Protein AF-C6WP84-F1 (afdb_monomer)

Nearest PDB structures (foldseek):
  1b0b-assembly1_A  TM=2.672E-01  e=2.190E+00  Phacoides pectinatus
  4wch-assembly1_D  TM=3.130E-01  e=6.223E+00  Glossoscolex paulistus
  7udo-assembly1_A  TM=2.463E-01  e=9.264E+00  synthetic construct
  4sdh-assembly1_A  TM=2.503E-01  e=9.264E+00  Anadara inaequivalvis
  2r4w-assembly1_A  TM=2.421E-01  e=9.264E+00  Anadara inaequivalvis

Organism: Actinosynnema mirum (strain ATCC 29888 / DSM 43827 / JCM 3225 / NBRC 14064 / NCIMB 13271 / NRRL B-12336 / IMRU 3971 / 101) (NCBI:txid446462)

Sequence (150 aa):
MANGREDFVAALALAVVREIAPEEAVVFSAVRDSYFRDPEATLRGVGAGDRELGTGPGAIAEFGEAVIPYVLALASAVGASLLDRFGDAVVDLLLGRLRHGVEPVGSLSRKQEDAVREAARARARELGLPEEKVDEIIAAMLGSLGRDDR

Structure (mmCIF, N/CA/C/O backbone):
data_AF-C6WP84-F1
#
_entry.id   AF-C6WP84-F1
#
loop_
_atom_site.group_PDB
_atom_site.id
_atom_site.type_symbol
_atom_site.label_atom_id
_atom_site.label_alt_id
_atom_site.label_comp_id
_atom_site.label_asym_id
_atom_site.label_entity_id
_atom_site.label_seq_id
_atom_site.pdbx_PDB_ins_code
_atom_site.Cartn_x
_atom_site.Cartn_y
_atom_site.Cartn_z
_atom_site.occupancy
_atom_site.B_iso_or_equiv
_atom_site.auth_seq_id
_atom_site.auth_comp_id
_atom_site.auth_asym_id
_atom_site.auth_atom_id
_atom_site.pdbx_PDB_model_num
ATOM 1 N N . MET A 1 1 ? -19.072 -8.361 -6.196 1.00 40.91 1 MET A N 1
ATOM 2 C CA . MET A 1 1 ? -18.981 -7.571 -4.952 1.00 40.91 1 MET A CA 1
ATOM 3 C C . MET A 1 1 ? -17.590 -6.981 -4.945 1.00 40.91 1 MET A C 1
ATOM 5 O O . MET A 1 1 ? -16.663 -7.743 -5.183 1.00 40.91 1 MET A O 1
ATOM 9 N N . ALA A 1 2 ? -17.444 -5.664 -4.816 1.00 48.88 2 ALA A N 1
ATOM 10 C CA . ALA A 1 2 ? -16.116 -5.072 -4.726 1.00 48.88 2 ALA A CA 1
ATOM 11 C C . ALA A 1 2 ? -15.492 -5.548 -3.410 1.00 48.88 2 ALA A C 1
ATOM 13 O O . ALA A 1 2 ? -16.079 -5.370 -2.342 1.00 48.88 2 ALA A O 1
ATOM 14 N N . ASN A 1 3 ? -14.385 -6.277 -3.509 1.00 73.38 3 ASN A N 1
ATOM 15 C CA . ASN A 1 3 ? -13.676 -6.811 -2.360 1.00 73.38 3 ASN A CA 1
ATOM 16 C C . ASN A 1 3 ? -13.005 -5.596 -1.697 1.00 73.38 3 ASN A C 1
ATOM 18 O O . ASN A 1 3 ? -12.032 -5.083 -2.243 1.00 73.38 3 ASN A O 1
ATOM 22 N N . GLY A 1 4 ? -13.548 -5.065 -0.591 1.00 82.38 4 GLY A N 1
ATOM 23 C CA . GLY A 1 4 ? -13.104 -3.785 0.003 1.00 82.38 4 GLY A CA 1
ATOM 24 C C . GLY A 1 4 ? -11.586 -3.695 0.230 1.00 82.38 4 GLY A C 1
ATOM 25 O O . GLY A 1 4 ? -10.979 -2.635 0.093 1.00 82.38 4 GLY A O 1
ATOM 26 N N . ARG A 1 5 ? -10.943 -4.848 0.440 1.00 86.69 5 ARG A N 1
ATOM 27 C CA . ARG A 1 5 ? -9.486 -4.998 0.482 1.00 86.69 5 ARG A CA 1
ATOM 28 C C . ARG A 1 5 ? -8.787 -4.724 -0.854 1.00 86.69 5 ARG A C 1
ATOM 30 O O . ARG A 1 5 ? -7.792 -4.010 -0.866 1.00 86.69 5 ARG A O 1
ATOM 37 N N . GLU A 1 6 ? -9.247 -5.302 -1.961 1.00 91.75 6 GLU A N 1
ATOM 38 C CA . GLU A 1 6 ? -8.651 -5.071 -3.290 1.00 91.75 6 GLU A CA 1
ATOM 39 C C . GLU A 1 6 ? -8.809 -3.610 -3.708 1.00 91.75 6 GLU A C 1
ATOM 41 O O . GLU A 1 6 ? -7.881 -3.010 -4.246 1.00 91.75 6 GLU A O 1
ATOM 46 N N . ASP A 1 7 ? -9.953 -3.016 -3.372 1.00 92.44 7 ASP A N 1
ATOM 47 C CA . ASP A 1 7 ? -10.216 -1.597 -3.573 1.00 92.44 7 ASP A CA 1
ATOM 48 C C . ASP A 1 7 ? -9.240 -0.714 -2.785 1.00 92.44 7 ASP A C 1
ATOM 50 O O . ASP A 1 7 ? -8.691 0.239 -3.340 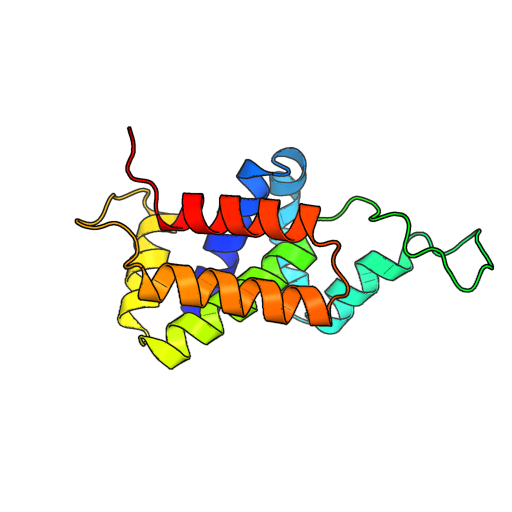1.00 92.44 7 ASP A O 1
ATOM 54 N N . PHE A 1 8 ? -8.989 -1.045 -1.513 1.00 93.56 8 PHE A N 1
ATOM 55 C CA . PHE A 1 8 ? -7.978 -0.379 -0.688 1.00 93.56 8 PHE A CA 1
ATOM 56 C C . PHE A 1 8 ? -6.577 -0.513 -1.281 1.00 93.56 8 PHE A C 1
ATOM 58 O O . PHE A 1 8 ? -5.888 0.492 -1.452 1.00 93.56 8 PHE A O 1
ATOM 65 N N . VAL A 1 9 ? -6.173 -1.730 -1.652 1.00 95.56 9 VAL A N 1
ATOM 66 C CA . VAL A 1 9 ? -4.863 -1.991 -2.264 1.00 95.56 9 VAL A CA 1
ATOM 67 C C . VAL A 1 9 ? -4.696 -1.185 -3.546 1.00 95.56 9 VAL A C 1
ATOM 69 O O . VAL A 1 9 ? -3.677 -0.521 -3.718 1.00 95.56 9 VAL A O 1
ATOM 72 N N . ALA A 1 10 ? -5.694 -1.205 -4.428 1.00 96.25 10 ALA A N 1
ATOM 73 C CA . ALA A 1 10 ? -5.654 -0.479 -5.688 1.00 96.25 10 ALA A CA 1
ATOM 74 C C . ALA A 1 10 ? -5.593 1.037 -5.473 1.00 96.25 10 ALA A C 1
ATOM 76 O O . ALA A 1 10 ? -4.826 1.716 -6.151 1.00 96.25 10 ALA A O 1
ATOM 77 N N . ALA A 1 11 ? -6.380 1.568 -4.535 1.00 95.12 11 ALA A N 1
ATOM 78 C CA . ALA A 1 11 ? -6.405 2.996 -4.243 1.00 95.12 11 ALA A CA 1
ATOM 79 C C . ALA A 1 11 ? -5.079 3.475 -3.634 1.00 95.12 11 ALA A C 1
ATOM 81 O O . ALA A 1 11 ? -4.539 4.488 -4.075 1.00 95.12 11 ALA A O 1
ATOM 82 N N . LEU A 1 12 ? -4.523 2.723 -2.677 1.00 95.38 12 LEU A N 1
ATOM 83 C CA . LEU A 1 12 ? -3.241 3.045 -2.053 1.00 95.38 12 LEU A CA 1
ATOM 84 C C . LEU A 1 12 ? -2.103 2.950 -3.070 1.00 95.38 12 LEU A C 1
ATOM 86 O O . LEU A 1 12 ? -1.291 3.865 -3.177 1.00 95.38 12 LEU A O 1
ATOM 90 N N . ALA A 1 13 ? -2.068 1.872 -3.854 1.00 96.12 13 ALA A N 1
ATOM 91 C CA . ALA A 1 13 ? -1.036 1.687 -4.861 1.00 96.12 13 ALA A CA 1
ATOM 92 C C . ALA A 1 13 ? -1.093 2.763 -5.951 1.00 96.12 13 ALA A C 1
ATOM 94 O O . ALA A 1 13 ? -0.054 3.283 -6.343 1.00 96.12 13 ALA A O 1
ATOM 95 N N . LEU A 1 14 ? -2.290 3.152 -6.400 1.00 95.81 14 LEU A N 1
ATOM 96 C CA . LEU A 1 14 ? -2.445 4.233 -7.371 1.00 95.81 14 LEU A CA 1
ATOM 97 C C . LEU A 1 14 ? -1.982 5.582 -6.807 1.00 95.81 14 LEU A C 1
ATOM 99 O O . LEU A 1 14 ? -1.364 6.355 -7.535 1.00 95.81 14 LEU A O 1
ATOM 103 N N . ALA A 1 15 ? -2.283 5.876 -5.538 1.00 94.31 15 ALA A N 1
ATOM 104 C CA . ALA A 1 15 ? -1.842 7.109 -4.888 1.00 94.31 15 ALA A CA 1
ATOM 105 C C . ALA A 1 15 ? -0.309 7.195 -4.835 1.00 94.31 15 ALA A C 1
ATOM 107 O O . ALA A 1 15 ? 0.259 8.205 -5.239 1.00 94.31 15 ALA A O 1
ATOM 108 N N . VAL A 1 16 ? 0.344 6.094 -4.461 1.00 94.31 16 VAL A N 1
ATOM 109 C CA . VAL A 1 16 ? 1.807 5.976 -4.433 1.00 94.31 16 VAL A CA 1
ATOM 110 C C . VAL A 1 16 ? 2.412 6.098 -5.831 1.00 94.31 16 VAL A C 1
ATOM 112 O O . VAL A 1 16 ? 3.329 6.885 -6.025 1.00 94.31 16 VAL A O 1
ATOM 115 N N . VAL A 1 17 ? 1.892 5.367 -6.823 1.00 93.69 17 VAL A N 1
ATOM 116 C CA . VAL A 1 17 ? 2.400 5.416 -8.209 1.00 93.69 17 VAL A CA 1
ATOM 117 C C . VAL A 1 17 ? 2.292 6.828 -8.779 1.00 93.69 17 VAL A C 1
ATOM 119 O O . VAL A 1 17 ? 3.235 7.309 -9.389 1.00 93.69 17 VAL A O 1
ATOM 122 N N . ARG A 1 18 ? 1.187 7.538 -8.530 1.00 93.75 18 ARG A N 1
ATOM 123 C CA . ARG A 1 18 ? 1.033 8.940 -8.955 1.00 93.75 18 ARG A CA 1
ATOM 124 C C . ARG A 1 18 ? 2.068 9.885 -8.349 1.00 93.75 18 ARG A C 1
ATOM 126 O O . ARG A 1 18 ? 2.309 10.940 -8.925 1.00 93.75 18 ARG A O 1
ATOM 133 N N . GLU A 1 19 ? 2.617 9.541 -7.191 1.00 91.88 19 GLU A N 1
ATOM 134 C CA . GLU A 1 19 ? 3.617 10.343 -6.495 1.00 91.88 19 GLU A CA 1
ATOM 135 C C . GLU A 1 19 ? 5.037 10.034 -6.980 1.00 91.88 19 GLU A C 1
ATOM 137 O O . GLU A 1 19 ? 5.792 10.963 -7.252 1.00 91.88 19 GLU A O 1
ATOM 142 N N . ILE A 1 20 ? 5.386 8.751 -7.130 1.00 90.75 20 ILE A N 1
ATOM 143 C CA . ILE A 1 20 ? 6.773 8.327 -7.402 1.00 90.75 20 ILE A CA 1
ATOM 144 C C . ILE A 1 20 ? 7.069 8.012 -8.876 1.00 90.75 20 ILE A C 1
ATOM 146 O O . ILE A 1 20 ? 8.231 7.997 -9.265 1.00 90.75 20 ILE A O 1
ATOM 150 N N . ALA A 1 21 ? 6.043 7.711 -9.675 1.00 90.50 21 ALA A N 1
ATOM 151 C CA . ALA A 1 21 ? 6.147 7.354 -11.095 1.00 90.50 21 ALA A CA 1
ATOM 152 C C . ALA A 1 21 ? 4.859 7.767 -11.845 1.00 90.50 21 ALA A C 1
ATOM 154 O O . ALA A 1 21 ? 4.087 6.914 -12.307 1.00 90.50 21 ALA A O 1
ATOM 155 N N . PRO A 1 22 ? 4.542 9.076 -11.910 1.00 91.44 22 PRO A N 1
ATOM 156 C CA . PRO A 1 22 ? 3.290 9.571 -12.488 1.00 91.44 22 PRO A CA 1
ATOM 157 C C . PRO A 1 22 ? 3.069 9.129 -13.942 1.00 91.44 22 PRO A C 1
ATOM 159 O O . PRO A 1 22 ? 1.926 8.946 -14.364 1.00 91.44 22 PRO A O 1
ATOM 162 N N . GLU A 1 23 ? 4.142 8.921 -14.699 1.00 88.56 23 GLU A N 1
ATOM 163 C CA . GLU A 1 23 ? 4.141 8.386 -16.057 1.00 88.56 23 GLU A CA 1
ATOM 164 C C . GLU A 1 23 ? 3.590 6.955 -16.142 1.00 88.56 23 GLU A C 1
ATOM 166 O O . GLU A 1 23 ? 2.872 6.635 -17.090 1.00 88.56 23 GLU A O 1
ATOM 171 N N . GLU A 1 24 ? 3.828 6.113 -15.132 1.00 89.25 24 GLU A N 1
ATOM 172 C CA . GLU A 1 24 ? 3.301 4.745 -15.081 1.00 89.25 24 GLU A CA 1
ATOM 173 C C . GLU A 1 24 ? 1.807 4.717 -14.714 1.00 89.25 24 GLU A C 1
ATOM 175 O O . GLU A 1 24 ? 1.095 3.757 -15.022 1.00 89.25 24 GLU A O 1
ATOM 180 N N . ALA A 1 25 ? 1.268 5.783 -14.111 1.00 91.81 25 ALA A N 1
ATOM 181 C CA . ALA A 1 25 ? -0.127 5.818 -13.667 1.00 91.81 25 ALA A CA 1
ATOM 182 C C . ALA A 1 25 ? -1.134 5.563 -14.808 1.00 91.81 25 ALA A C 1
ATOM 184 O O . ALA A 1 25 ? -2.236 5.067 -14.556 1.00 91.81 25 ALA A O 1
ATOM 185 N N . VAL A 1 26 ?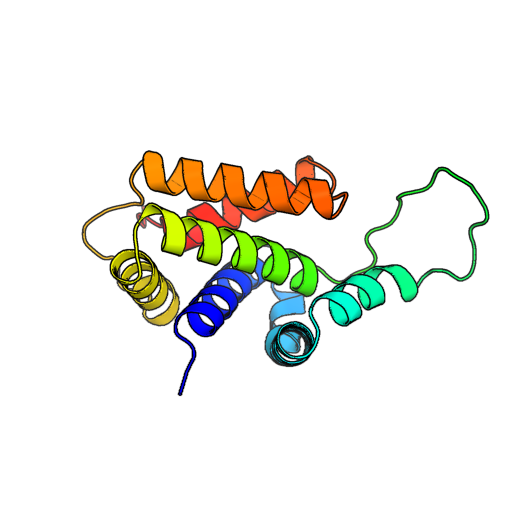 -0.762 5.860 -16.061 1.00 91.69 26 VAL A N 1
ATOM 186 C CA . VAL A 1 26 ? -1.608 5.635 -17.247 1.00 91.69 26 VAL A CA 1
ATOM 187 C C . VAL A 1 26 ? -1.812 4.150 -17.564 1.00 91.69 26 VAL A C 1
ATOM 189 O O . VAL A 1 26 ? -2.864 3.782 -18.084 1.00 91.69 26 VAL A O 1
ATOM 192 N N . VAL A 1 27 ? -0.846 3.289 -17.220 1.00 91.31 27 VAL A N 1
ATOM 193 C CA . VAL A 1 27 ? -0.922 1.830 -17.426 1.00 91.31 27 VAL A CA 1
ATOM 194 C C . VAL A 1 27 ? -1.355 1.072 -16.166 1.00 91.31 27 VAL A C 1
ATOM 196 O O . VAL A 1 27 ? -1.547 -0.145 -16.208 1.00 91.31 27 VAL A O 1
ATOM 199 N N . PHE A 1 28 ? -1.576 1.780 -15.051 1.00 93.31 28 PHE A N 1
ATOM 200 C CA . PHE A 1 28 ? -1.879 1.191 -13.745 1.00 93.31 28 PHE A CA 1
ATOM 201 C C . PHE A 1 28 ? -3.043 0.198 -13.773 1.00 93.31 28 PHE A C 1
ATOM 203 O O . PHE A 1 28 ? -2.937 -0.878 -13.192 1.00 93.31 28 PHE A O 1
ATOM 210 N N . SER A 1 29 ? -4.154 0.527 -14.440 1.00 92.62 29 SER A N 1
ATOM 211 C CA . SER A 1 29 ? -5.342 -0.338 -14.466 1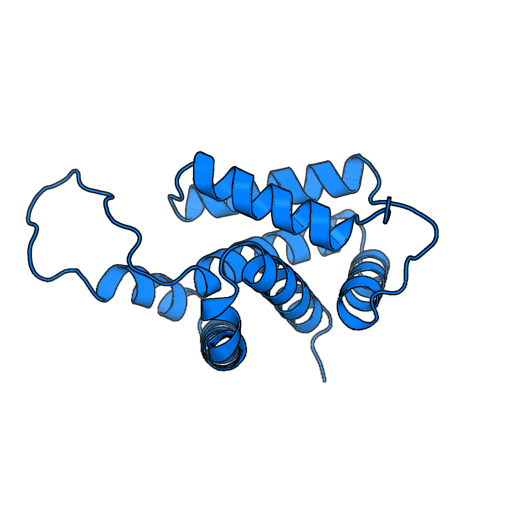.00 92.62 29 SER A CA 1
ATOM 212 C C . SER A 1 29 ? -5.056 -1.702 -15.098 1.00 92.62 29 SER A C 1
ATOM 214 O O . SER A 1 29 ? -5.476 -2.720 -14.554 1.00 92.62 29 SER A O 1
ATOM 216 N N . ALA A 1 30 ? -4.290 -1.733 -16.191 1.00 91.25 30 ALA A N 1
ATOM 217 C CA . ALA A 1 30 ? -3.917 -2.968 -16.871 1.00 91.25 30 ALA A CA 1
ATOM 218 C C . ALA A 1 30 ? -3.024 -3.851 -15.986 1.00 91.25 30 ALA A C 1
ATOM 220 O O . ALA A 1 30 ? -3.268 -5.053 -15.852 1.00 91.25 30 ALA A O 1
ATOM 221 N N . VAL A 1 31 ? -2.024 -3.250 -15.333 1.00 92.50 31 VAL A N 1
ATOM 222 C CA . VAL A 1 31 ? -1.106 -3.975 -14.442 1.00 92.50 31 VAL A CA 1
ATOM 223 C C . VAL A 1 31 ? -1.818 -4.442 -13.171 1.00 92.50 31 VAL A C 1
ATOM 225 O O . VAL A 1 31 ? -1.634 -5.583 -12.755 1.00 92.50 31 VAL A O 1
ATOM 228 N N . ARG A 1 32 ? -2.687 -3.607 -12.588 1.00 94.38 32 ARG A N 1
ATOM 229 C CA . ARG A 1 32 ? -3.543 -3.948 -11.442 1.00 94.38 32 ARG A CA 1
ATOM 230 C C . ARG A 1 32 ? -4.398 -5.178 -11.728 1.00 94.38 32 ARG A C 1
ATOM 232 O O . ARG A 1 32 ? -4.444 -6.091 -10.908 1.00 94.38 32 ARG A O 1
ATOM 239 N N . ASP A 1 33 ? -5.066 -5.208 -12.878 1.00 94.06 33 ASP A N 1
ATOM 240 C CA . ASP A 1 33 ? -5.956 -6.314 -13.239 1.00 94.06 33 ASP A CA 1
ATOM 241 C C . ASP A 1 33 ? -5.175 -7.617 -13.459 1.00 94.06 33 ASP A C 1
ATOM 243 O O . ASP A 1 33 ? -5.644 -8.693 -13.082 1.00 94.06 33 ASP A O 1
ATOM 247 N N . SER A 1 34 ? -3.965 -7.528 -14.024 1.00 92.19 34 SER A N 1
ATOM 248 C CA . SER A 1 34 ? -3.044 -8.668 -14.112 1.00 92.19 34 SER A CA 1
ATOM 249 C C . SER A 1 34 ? -2.591 -9.137 -12.729 1.00 92.19 34 SER A C 1
ATOM 251 O O . SER A 1 34 ? -2.652 -10.329 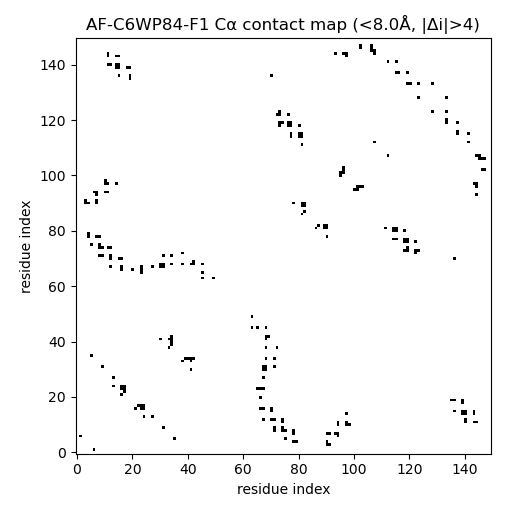-12.434 1.00 92.19 34 SER A O 1
ATOM 253 N N . TYR A 1 35 ? -2.193 -8.203 -11.863 1.00 93.50 35 TYR A N 1
ATOM 254 C CA . TYR A 1 35 ? -1.724 -8.495 -10.514 1.00 93.50 35 TYR A CA 1
ATOM 255 C C . TYR A 1 35 ? -2.792 -9.205 -9.683 1.00 93.50 35 TYR A C 1
ATOM 257 O O . TYR A 1 35 ? -2.501 -10.234 -9.088 1.00 93.50 35 TYR A O 1
ATOM 265 N N . PHE A 1 36 ? -4.037 -8.719 -9.664 1.00 94.62 36 PHE A N 1
ATOM 266 C CA . PHE A 1 36 ? -5.094 -9.381 -8.891 1.00 94.62 36 PHE A CA 1
ATOM 267 C C . PHE A 1 36 ? -5.508 -10.738 -9.466 1.00 94.62 36 PHE A C 1
ATOM 269 O O . PHE A 1 36 ? -6.026 -11.576 -8.730 1.00 94.62 36 PHE A O 1
ATOM 276 N N . ARG A 1 37 ? -5.262 -10.984 -10.758 1.00 94.00 37 ARG A 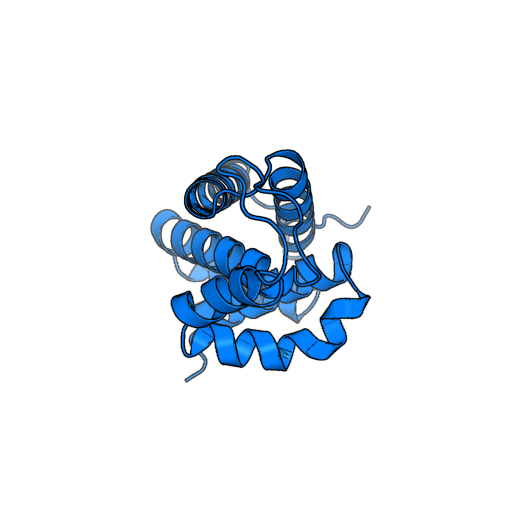N 1
ATOM 277 C CA . ARG A 1 37 ? -5.472 -12.302 -11.363 1.00 94.00 37 ARG A CA 1
ATOM 278 C C . ARG A 1 37 ? -4.387 -13.296 -10.955 1.00 94.00 37 ARG A C 1
ATOM 280 O O . ARG A 1 37 ? -4.713 -14.435 -10.637 1.00 94.00 37 ARG A O 1
ATOM 287 N N . ASP A 1 38 ? -3.124 -12.880 -11.004 1.00 92.44 38 ASP A N 1
ATOM 288 C CA . ASP A 1 38 ? -1.974 -13.703 -10.627 1.00 92.44 38 ASP A CA 1
ATOM 289 C C . ASP A 1 38 ? -0.811 -12.811 -10.131 1.00 92.44 38 ASP A C 1
ATOM 291 O O . ASP A 1 38 ? -0.008 -12.310 -10.938 1.00 92.44 38 ASP A O 1
ATOM 295 N N . PRO A 1 39 ? -0.710 -12.589 -8.803 1.00 91.19 39 PRO A N 1
ATOM 296 C CA . PRO A 1 39 ? 0.333 -11.748 -8.220 1.00 91.19 39 PRO A CA 1
ATOM 297 C C . PRO A 1 39 ? 1.739 -12.290 -8.489 1.00 91.19 39 PRO A C 1
ATOM 299 O O . PRO A 1 39 ? 2.652 -11.533 -8.815 1.00 91.19 39 PRO A O 1
ATOM 302 N N . GLU A 1 40 ? 1.909 -13.610 -8.388 1.00 88.69 40 GLU A N 1
ATOM 303 C CA . GLU A 1 40 ? 3.186 -14.309 -8.562 1.00 88.69 40 GLU A CA 1
ATOM 304 C C . GLU A 1 40 ? 3.668 -14.226 -10.015 1.00 88.69 40 GLU A C 1
ATOM 306 O O . GLU A 1 40 ? 4.840 -13.951 -10.276 1.00 88.69 40 GLU A O 1
ATOM 311 N N . ALA A 1 41 ? 2.783 -14.445 -10.993 1.00 86.38 41 ALA A N 1
ATOM 312 C CA . ALA A 1 41 ? 3.135 -14.286 -12.402 1.00 86.38 41 ALA A CA 1
ATOM 313 C C . ALA A 1 41 ? 3.458 -12.830 -12.751 1.00 86.38 41 ALA A C 1
ATOM 315 O O . ALA A 1 41 ? 4.435 -12.584 -13.458 1.00 86.38 41 ALA A O 1
ATOM 316 N N . THR A 1 42 ? 2.694 -11.872 -12.221 1.00 87.06 42 THR A N 1
ATOM 317 C CA . THR A 1 42 ? 2.924 -10.445 -12.487 1.00 87.06 42 THR A CA 1
ATOM 318 C C . THR A 1 42 ? 4.270 -9.986 -11.918 1.00 87.06 42 THR A C 1
ATOM 320 O O . THR A 1 42 ? 5.027 -9.315 -12.614 1.00 87.06 42 THR A O 1
ATOM 323 N N . LEU A 1 43 ? 4.626 -10.415 -10.702 1.00 85.12 43 LEU A N 1
ATOM 324 C CA . LEU A 1 43 ? 5.928 -10.119 -10.090 1.00 85.12 43 LEU A CA 1
ATOM 325 C C . LEU A 1 43 ? 7.094 -10.808 -10.819 1.00 85.12 43 LEU A C 1
ATOM 327 O O . LEU A 1 43 ? 8.148 -10.203 -11.005 1.00 85.12 43 LEU A O 1
ATOM 331 N N . ARG A 1 44 ? 6.913 -12.051 -11.287 1.00 81.31 44 ARG A N 1
ATOM 332 C CA . ARG A 1 44 ? 7.927 -12.749 -12.100 1.00 81.31 44 ARG A CA 1
ATOM 333 C C . ARG A 1 44 ? 8.142 -12.101 -13.466 1.00 81.31 44 ARG A C 1
ATOM 335 O O . ARG A 1 44 ? 9.271 -12.115 -13.951 1.00 81.31 44 ARG A O 1
ATOM 342 N N . GLY A 1 45 ? 7.089 -11.543 -14.066 1.00 68.31 45 GLY A N 1
ATOM 343 C CA . GLY A 1 45 ? 7.146 -10.857 -15.358 1.00 68.31 45 GLY A CA 1
ATOM 344 C C . GLY A 1 45 ? 8.099 -9.661 -15.359 1.00 68.31 45 GLY A C 1
ATOM 345 O O . GLY A 1 45 ? 8.844 -9.491 -16.319 1.00 68.31 45 GLY A O 1
ATOM 346 N N . VAL A 1 46 ? 8.163 -8.913 -14.251 1.00 66.19 46 VAL A N 1
ATOM 347 C CA . VAL A 1 46 ? 9.083 -7.769 -14.096 1.00 66.19 46 VAL A CA 1
ATOM 348 C C . VAL A 1 46 ? 10.552 -8.203 -14.118 1.00 66.19 46 VAL A C 1
ATOM 350 O O . VAL A 1 46 ? 11.394 -7.523 -14.685 1.00 66.19 46 VAL A O 1
ATOM 353 N N . GLY A 1 47 ? 10.874 -9.382 -13.577 1.00 53.34 47 GLY A N 1
ATOM 354 C CA . GLY A 1 47 ? 12.245 -9.910 -13.565 1.00 53.34 47 GLY A CA 1
ATOM 355 C C . GLY A 1 47 ? 12.636 -10.750 -14.789 1.00 53.34 47 GLY A C 1
ATOM 356 O O . GLY A 1 47 ? 13.734 -11.316 -14.801 1.00 53.34 47 GLY A O 1
ATOM 357 N N . ALA A 1 48 ? 11.739 -10.941 -15.761 1.00 48.81 48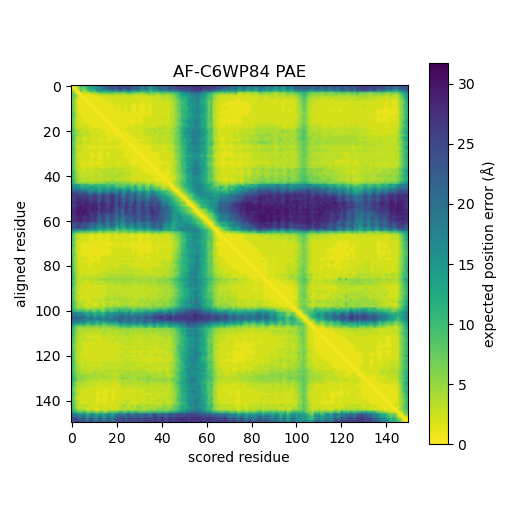 ALA A N 1
ATOM 358 C CA . ALA A 1 48 ? 11.953 -11.818 -16.917 1.00 48.81 48 ALA A CA 1
ATOM 359 C C . ALA A 1 48 ? 12.157 -11.062 -18.243 1.00 48.81 48 ALA A C 1
ATOM 361 O O . ALA A 1 48 ? 12.664 -11.667 -19.184 1.00 48.81 48 ALA A O 1
ATOM 362 N N . GLY A 1 49 ? 11.796 -9.774 -18.309 1.00 43.91 49 GLY A N 1
ATOM 363 C CA . GLY A 1 49 ? 11.839 -8.964 -19.534 1.00 43.91 49 GLY A CA 1
ATOM 364 C C . GLY A 1 49 ? 13.235 -8.587 -20.043 1.00 43.91 49 GLY A C 1
ATOM 365 O O . GLY A 1 49 ? 13.377 -8.391 -21.240 1.00 43.91 49 GLY A O 1
ATOM 366 N N . ASP A 1 50 ? 14.255 -8.577 -19.178 1.00 43.41 50 ASP A N 1
ATOM 367 C CA . ASP A 1 50 ? 15.625 -8.127 -19.510 1.00 43.41 50 ASP A CA 1
ATOM 368 C C . ASP A 1 50 ? 16.704 -9.179 -19.198 1.00 43.41 50 ASP A C 1
ATOM 370 O O . ASP A 1 50 ? 17.859 -8.889 -18.895 1.00 43.41 50 ASP A O 1
ATOM 374 N N . ARG A 1 51 ? 16.336 -10.465 -19.250 1.00 44.22 51 ARG A N 1
ATOM 375 C CA . ARG A 1 51 ? 17.275 -11.574 -19.007 1.00 44.22 51 ARG A CA 1
ATOM 376 C C . ARG A 1 51 ? 17.964 -12.103 -20.272 1.00 44.22 51 ARG A C 1
ATOM 378 O O . ARG A 1 51 ? 18.433 -13.240 -20.279 1.00 44.22 51 ARG A O 1
ATOM 385 N N . GLU A 1 52 ? 18.076 -11.284 -21.315 1.00 45.41 52 GLU A N 1
ATOM 386 C CA . GLU A 1 52 ? 19.009 -11.504 -22.425 1.00 45.41 52 GLU A CA 1
ATOM 387 C C . GLU A 1 52 ? 20.191 -10.530 -22.288 1.00 45.41 52 GLU A C 1
ATOM 389 O O . GLU A 1 52 ? 20.059 -9.358 -22.604 1.00 45.41 52 GLU A O 1
ATOM 394 N N . LEU A 1 53 ? 21.349 -11.066 -21.857 1.00 47.16 53 LEU A N 1
ATOM 395 C CA . LEU A 1 53 ? 22.702 -10.463 -21.748 1.00 47.16 53 LEU A CA 1
ATOM 396 C C . LEU A 1 53 ? 23.187 -10.138 -20.319 1.00 47.16 53 LEU A C 1
ATOM 398 O O . LEU A 1 53 ? 23.351 -8.988 -19.935 1.00 47.16 53 LEU A O 1
ATOM 402 N N . GLY A 1 54 ? 23.563 -11.173 -19.557 1.00 39.25 54 GLY A N 1
ATOM 403 C CA . GLY A 1 54 ? 24.350 -10.971 -18.333 1.00 39.25 54 GLY A CA 1
ATOM 404 C C . GLY A 1 54 ? 24.547 -12.221 -17.482 1.00 39.25 54 GLY A C 1
ATOM 405 O O . GLY A 1 54 ? 24.014 -12.325 -16.383 1.00 39.25 54 GLY A O 1
ATOM 406 N N . THR A 1 55 ? 25.317 -13.199 -17.960 1.00 47.78 55 THR A N 1
ATOM 407 C CA . THR A 1 55 ? 25.773 -14.327 -17.132 1.00 47.78 55 THR A CA 1
ATOM 408 C C . THR A 1 55 ? 26.766 -13.843 -16.070 1.00 47.78 55 THR A C 1
ATOM 410 O O . THR A 1 55 ? 27.961 -13.737 -16.338 1.00 47.78 55 THR A O 1
ATOM 413 N N . GLY A 1 56 ? 26.284 -13.576 -14.856 1.00 41.56 56 GLY A N 1
ATOM 414 C CA . GLY A 1 56 ? 27.107 -13.334 -13.671 1.00 41.56 56 GLY A CA 1
ATOM 415 C C . GLY A 1 56 ? 26.308 -13.590 -12.384 1.00 41.56 56 GLY A C 1
ATOM 416 O O . GLY A 1 56 ? 25.204 -13.066 -12.257 1.00 41.56 56 GLY A O 1
ATOM 417 N N . PRO A 1 57 ? 26.812 -14.376 -11.413 1.00 43.22 57 PRO A N 1
ATOM 418 C CA . PRO A 1 57 ? 26.063 -14.759 -10.209 1.00 43.22 57 PRO A CA 1
ATOM 419 C C . PRO A 1 57 ? 25.980 -13.649 -9.136 1.00 43.22 57 PRO A C 1
ATOM 421 O O . PRO A 1 57 ? 26.027 -13.938 -7.945 1.00 43.22 57 PRO A O 1
ATOM 424 N N . GLY A 1 58 ? 25.866 -12.375 -9.523 1.00 41.38 58 GLY A N 1
ATOM 425 C CA . GLY A 1 58 ? 25.950 -11.266 -8.564 1.00 41.38 58 GLY A CA 1
ATOM 426 C C . GLY A 1 58 ? 25.391 -9.913 -9.001 1.00 41.38 58 GLY A C 1
ATOM 427 O O . GLY A 1 58 ? 25.691 -8.924 -8.344 1.00 41.38 58 GLY A O 1
ATOM 428 N N . ALA A 1 59 ? 24.592 -9.837 -10.067 1.00 41.03 59 ALA A N 1
ATOM 429 C CA . ALA A 1 59 ? 23.985 -8.580 -10.506 1.00 41.03 59 ALA A CA 1
ATOM 430 C C . ALA A 1 59 ? 22.465 -8.610 -10.290 1.00 41.03 59 ALA A C 1
ATOM 432 O O . ALA A 1 59 ? 21.696 -8.949 -11.182 1.00 41.03 59 ALA A O 1
ATOM 433 N N . ILE A 1 60 ? 22.036 -8.249 -9.078 1.00 47.25 60 ILE A N 1
ATOM 434 C CA . ILE A 1 60 ? 20.717 -7.642 -8.852 1.00 47.25 60 ILE A CA 1
ATOM 435 C C . ILE A 1 60 ? 20.874 -6.169 -9.259 1.00 47.25 60 ILE A C 1
ATOM 437 O O . ILE A 1 60 ? 21.023 -5.281 -8.428 1.00 47.25 60 ILE A O 1
ATOM 441 N N . ALA A 1 61 ? 20.998 -5.942 -10.558 1.00 42.91 61 ALA A N 1
ATOM 442 C CA . ALA A 1 61 ? 21.037 -4.647 -11.223 1.00 42.91 61 ALA A CA 1
ATOM 443 C C . ALA A 1 61 ? 20.515 -4.966 -12.629 1.00 42.91 61 ALA A C 1
ATOM 445 O O . ALA A 1 61 ? 21.073 -5.837 -13.281 1.00 42.91 61 ALA A O 1
ATOM 446 N N . GLU A 1 62 ? 19.395 -4.450 -13.107 1.00 45.09 62 GLU A N 1
ATOM 447 C CA . GLU A 1 62 ? 18.761 -3.158 -12.882 1.00 45.09 62 GLU A CA 1
ATOM 448 C C . GLU A 1 62 ? 17.244 -3.374 -12.729 1.00 45.09 62 GLU A C 1
ATOM 450 O O . GLU A 1 62 ? 16.665 -4.248 -13.373 1.00 45.09 62 GLU A O 1
ATOM 455 N N . PHE A 1 63 ? 16.577 -2.612 -11.855 1.00 46.50 63 PHE A N 1
ATOM 456 C CA . PHE A 1 63 ? 15.113 -2.541 -11.862 1.00 46.50 63 PHE A CA 1
ATOM 457 C C . PHE A 1 63 ? 14.677 -1.884 -13.179 1.00 46.50 63 PHE A C 1
ATOM 459 O O . PHE A 1 63 ? 14.609 -0.661 -13.270 1.00 46.50 63 PHE A O 1
ATOM 466 N N . GLY A 1 64 ? 14.429 -2.703 -14.200 1.00 46.06 64 GLY A N 1
ATOM 467 C CA . GLY A 1 64 ? 13.857 -2.291 -15.476 1.00 46.06 64 GLY A CA 1
ATOM 468 C C . GLY A 1 64 ? 12.388 -1.891 -15.317 1.00 46.06 64 GLY A C 1
ATOM 469 O O . GLY A 1 64 ? 11.502 -2.733 -15.193 1.00 46.06 64 GLY A O 1
ATOM 470 N N . GLU A 1 65 ? 12.162 -0.580 -15.292 1.00 61.88 65 GLU A N 1
ATOM 471 C CA . GLU A 1 65 ? 10.987 0.156 -15.793 1.00 61.88 65 GLU A CA 1
ATOM 472 C C . GLU A 1 65 ? 9.597 0.026 -15.134 1.00 61.88 65 GLU A C 1
ATOM 474 O O . GLU A 1 65 ? 8.784 0.906 -15.395 1.00 61.88 65 GLU A O 1
ATOM 479 N N . ALA A 1 66 ? 9.276 -0.971 -14.295 1.00 74.75 66 ALA A N 1
ATOM 480 C CA . ALA A 1 66 ? 7.896 -1.121 -13.782 1.00 74.75 66 ALA A CA 1
ATOM 481 C C . ALA A 1 66 ? 7.773 -1.130 -12.246 1.00 74.75 66 ALA A C 1
ATOM 483 O O . ALA A 1 66 ? 7.970 -2.159 -11.590 1.00 74.75 66 ALA A O 1
ATOM 484 N N . VAL A 1 67 ? 7.356 -0.005 -11.654 1.00 87.94 67 VAL A N 1
ATOM 485 C CA . VAL A 1 67 ? 7.148 0.137 -10.201 1.00 87.94 67 VAL A CA 1
ATOM 486 C C . VAL A 1 67 ? 5.811 -0.450 -9.731 1.00 87.94 67 VAL A C 1
ATOM 488 O O . VAL A 1 67 ? 5.688 -0.902 -8.585 1.00 87.94 67 VAL A O 1
ATOM 491 N N . ILE A 1 68 ? 4.797 -0.475 -10.606 1.00 92.06 68 ILE A N 1
ATOM 492 C CA . ILE A 1 68 ? 3.411 -0.804 -10.230 1.00 92.06 68 ILE A CA 1
ATOM 493 C C . ILE A 1 68 ? 3.269 -2.175 -9.537 1.00 92.06 68 ILE A C 1
ATOM 495 O O . ILE A 1 68 ? 2.624 -2.225 -8.484 1.00 92.06 68 ILE A O 1
ATOM 499 N N . PRO A 1 69 ? 3.844 -3.291 -10.040 1.00 93.00 69 PRO A N 1
ATOM 500 C CA . PRO A 1 69 ? 3.683 -4.602 -9.403 1.00 93.00 69 PRO A CA 1
ATOM 501 C C . PRO A 1 69 ? 4.237 -4.655 -7.978 1.00 93.00 69 PRO A C 1
ATOM 503 O O . PRO A 1 69 ? 3.628 -5.263 -7.095 1.00 93.00 69 PRO A O 1
ATOM 506 N N . TYR A 1 70 ? 5.359 -3.979 -7.728 1.00 91.94 70 TYR A N 1
ATOM 507 C CA . TYR A 1 70 ? 5.961 -3.908 -6.399 1.00 91.94 70 TYR A CA 1
ATOM 508 C C . TYR A 1 70 ? 5.108 -3.079 -5.446 1.00 91.94 70 TYR A C 1
ATOM 510 O O . TYR A 1 70 ? 4.841 -3.509 -4.323 1.00 91.94 70 TYR A O 1
ATOM 518 N N . VAL A 1 71 ? 4.613 -1.928 -5.901 1.00 95.00 71 VAL A N 1
ATOM 519 C CA . VAL A 1 71 ? 3.731 -1.080 -5.093 1.00 95.00 71 VAL A CA 1
ATOM 520 C C . VAL A 1 71 ? 2.435 -1.817 -4.746 1.00 95.00 71 VAL A C 1
ATOM 522 O O . VAL A 1 71 ? 2.004 -1.772 -3.594 1.00 95.00 71 VAL A O 1
ATOM 525 N N . LEU A 1 72 ? 1.843 -2.558 -5.689 1.00 96.00 72 LEU A N 1
ATOM 526 C CA . LEU A 1 72 ? 0.670 -3.403 -5.434 1.00 96.00 72 LEU A CA 1
ATOM 527 C C . LEU A 1 72 ? 0.961 -4.506 -4.410 1.00 96.00 72 LEU A C 1
ATOM 529 O O . LEU A 1 72 ? 0.136 -4.755 -3.525 1.00 96.00 72 LEU A O 1
ATOM 533 N N . ALA A 1 73 ? 2.134 -5.136 -4.481 1.00 95.38 73 ALA A N 1
ATOM 534 C CA . ALA A 1 73 ? 2.553 -6.145 -3.513 1.00 95.38 73 ALA A CA 1
ATOM 535 C C . ALA A 1 73 ? 2.725 -5.568 -2.102 1.00 95.38 73 ALA A C 1
ATOM 537 O O . ALA A 1 73 ? 2.228 -6.150 -1.135 1.00 95.38 73 ALA A O 1
ATOM 538 N N . LEU A 1 74 ? 3.368 -4.406 -1.975 1.00 96.06 74 LEU A N 1
ATOM 539 C CA . LEU A 1 74 ? 3.528 -3.726 -0.690 1.00 96.06 74 LEU A CA 1
ATOM 540 C C . LEU A 1 74 ? 2.174 -3.251 -0.144 1.00 96.06 74 LEU A C 1
ATOM 542 O O . LEU A 1 74 ? 1.865 -3.504 1.019 1.00 96.06 74 LEU A O 1
ATOM 546 N N . ALA A 1 75 ? 1.325 -2.648 -0.980 1.00 96.31 75 ALA A N 1
ATOM 547 C CA . ALA A 1 75 ? -0.008 -2.202 -0.580 1.00 96.31 75 ALA A CA 1
ATOM 548 C C . ALA A 1 75 ? -0.890 -3.385 -0.141 1.00 96.31 75 ALA A C 1
ATOM 550 O O . ALA A 1 75 ? -1.647 -3.264 0.821 1.00 96.31 75 ALA A O 1
ATOM 551 N N . SER A 1 76 ? -0.742 -4.553 -0.779 1.00 96.31 76 SER A N 1
ATOM 552 C CA . SER A 1 76 ? -1.413 -5.801 -0.381 1.00 96.31 76 SER A CA 1
ATOM 553 C C . SER A 1 76 ? -1.007 -6.271 1.013 1.00 96.31 76 SER A C 1
ATOM 555 O O . SER A 1 76 ? -1.871 -6.692 1.788 1.00 96.31 76 SER A O 1
ATOM 557 N N . ALA A 1 77 ? 0.286 -6.190 1.339 1.00 96.25 77 ALA A N 1
ATOM 558 C CA . ALA A 1 77 ? 0.807 -6.545 2.655 1.00 96.25 77 ALA A CA 1
ATOM 559 C C . ALA A 1 77 ? 0.364 -5.546 3.733 1.00 96.25 77 ALA A C 1
ATOM 561 O O . ALA A 1 77 ? -0.054 -5.948 4.819 1.00 96.25 77 ALA A O 1
ATOM 562 N N . VAL A 1 78 ? 0.382 -4.249 3.417 1.00 95.19 78 VAL A N 1
ATOM 563 C CA . VAL A 1 78 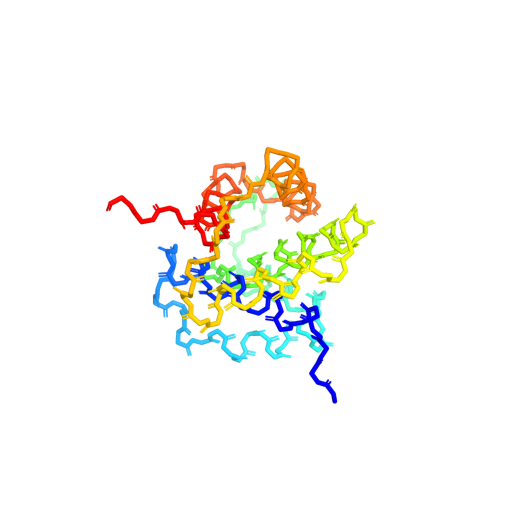? -0.125 -3.194 4.304 1.00 95.19 78 VAL A CA 1
ATOM 564 C C . VAL A 1 78 ? -1.619 -3.377 4.570 1.00 95.19 78 VAL A C 1
ATOM 566 O O . VAL A 1 78 ? -2.032 -3.372 5.726 1.00 95.19 78 VAL A O 1
ATOM 569 N N . GLY A 1 79 ? -2.424 -3.603 3.529 1.00 92.94 79 GLY A N 1
ATOM 570 C CA . GLY A 1 79 ? -3.861 -3.841 3.669 1.00 92.94 79 GLY A CA 1
ATOM 571 C C . GLY A 1 79 ? -4.175 -5.067 4.526 1.00 92.94 79 GLY A C 1
ATOM 572 O O . GLY A 1 79 ? -5.052 -4.993 5.379 1.00 92.94 79 GLY A O 1
ATOM 573 N N . ALA A 1 80 ? -3.423 -6.162 4.359 1.00 94.00 80 ALA A N 1
ATOM 574 C CA . ALA A 1 80 ? -3.542 -7.345 5.214 1.00 94.00 80 ALA A CA 1
ATOM 575 C C . ALA A 1 80 ? -3.208 -7.029 6.680 1.00 94.00 80 ALA A C 1
ATOM 577 O O . ALA A 1 80 ? -4.010 -7.295 7.565 1.00 94.00 80 ALA A O 1
ATOM 578 N N . SER A 1 81 ? -2.063 -6.387 6.929 1.00 93.94 81 SER A N 1
ATOM 579 C CA . SER A 1 81 ? -1.615 -6.032 8.281 1.00 93.94 81 SER A CA 1
ATOM 580 C C . SER A 1 81 ? -2.602 -5.111 9.001 1.00 93.94 81 SER A C 1
ATOM 582 O O . SER A 1 81 ? -2.893 -5.304 10.181 1.00 93.94 81 SER A O 1
ATOM 584 N N . LEU A 1 82 ? -3.146 -4.114 8.296 1.00 92.44 82 LEU A N 1
ATOM 585 C CA . LEU A 1 82 ? -4.123 -3.195 8.872 1.00 92.44 82 LEU A CA 1
ATOM 586 C C . LEU A 1 82 ? -5.448 -3.892 9.182 1.00 92.44 82 LEU A C 1
ATOM 588 O O . LEU A 1 82 ? -6.002 -3.674 10.259 1.00 92.44 82 LEU A O 1
ATOM 592 N N . LEU A 1 83 ? -5.915 -4.750 8.274 1.00 92.56 83 LEU A N 1
ATOM 593 C CA . LEU A 1 83 ? -7.108 -5.560 8.483 1.00 92.56 83 LEU A CA 1
ATOM 594 C C . LEU A 1 83 ? -6.947 -6.484 9.698 1.00 92.56 83 LEU A C 1
ATOM 596 O O . LEU A 1 83 ? -7.792 -6.474 10.590 1.00 92.56 83 LEU A O 1
ATOM 600 N N . ASP A 1 84 ? -5.833 -7.210 9.780 1.00 93.69 84 ASP A N 1
ATOM 601 C CA . ASP A 1 84 ? -5.580 -8.180 10.848 1.00 93.69 84 ASP A CA 1
ATOM 602 C C . ASP A 1 84 ? -5.430 -7.511 12.225 1.00 93.69 84 ASP A C 1
ATOM 604 O O . ASP A 1 84 ? -5.865 -8.055 13.241 1.00 93.69 84 ASP A O 1
ATOM 608 N N . ARG A 1 85 ? -4.801 -6.327 12.282 1.00 94.12 85 ARG A N 1
ATOM 609 C CA . ARG A 1 85 ? -4.482 -5.639 13.547 1.00 94.12 85 ARG A CA 1
ATOM 610 C C . ARG A 1 85 ? -5.561 -4.663 14.012 1.00 94.12 85 ARG A C 1
ATOM 612 O O . ARG A 1 85 ? -5.674 -4.429 15.216 1.00 94.12 85 ARG A O 1
ATOM 619 N N . PHE A 1 86 ? -6.308 -4.058 13.090 1.00 92.12 86 PHE A N 1
ATOM 620 C CA . PHE A 1 86 ? -7.232 -2.959 13.396 1.00 92.12 86 PHE A CA 1
ATOM 621 C C . PHE A 1 86 ? -8.650 -3.145 12.832 1.00 92.12 86 PHE A C 1
ATOM 623 O O . PHE A 1 86 ? -9.542 -2.384 13.209 1.00 92.12 86 PHE A O 1
ATOM 630 N N . GLY A 1 87 ? -8.878 -4.159 11.991 1.00 90.81 87 GLY A N 1
ATOM 631 C CA . GLY A 1 87 ? -10.189 -4.511 11.444 1.00 90.81 87 GLY A CA 1
ATOM 632 C C . GLY A 1 87 ? -10.627 -3.689 10.227 1.00 90.81 87 GLY A C 1
ATOM 633 O O . GLY A 1 87 ? -9.997 -2.700 9.842 1.00 90.81 87 GLY A O 1
ATOM 634 N N . ASP A 1 88 ? -11.756 -4.096 9.638 1.00 90.25 88 ASP A N 1
ATOM 635 C CA . ASP A 1 88 ? -12.304 -3.525 8.397 1.00 90.25 88 ASP A CA 1
ATOM 636 C C . ASP A 1 88 ? -12.590 -2.023 8.496 1.00 90.25 88 ASP A C 1
ATOM 638 O O . ASP A 1 88 ? -12.313 -1.278 7.562 1.00 90.25 88 ASP A O 1
ATOM 642 N N . ALA A 1 89 ? -13.065 -1.542 9.650 1.00 88.81 89 ALA A N 1
ATOM 643 C CA . ALA A 1 89 ? -13.437 -0.137 9.832 1.00 88.81 89 ALA A CA 1
ATOM 644 C C . ALA A 1 89 ? -12.273 0.836 9.562 1.00 88.81 89 ALA A C 1
ATOM 646 O O . ALA A 1 89 ? -12.488 1.939 9.060 1.00 88.81 89 ALA A O 1
ATOM 647 N N . VAL A 1 90 ? -11.034 0.435 9.877 1.00 88.25 90 VAL A N 1
ATOM 648 C CA . VAL A 1 90 ? -9.842 1.241 9.573 1.00 88.25 90 VAL A CA 1
ATOM 649 C C . VAL A 1 90 ? -9.533 1.214 8.080 1.00 88.25 90 VAL A C 1
ATOM 651 O O . VAL A 1 90 ? -9.210 2.254 7.510 1.00 88.25 90 VAL A O 1
ATOM 654 N N . VAL A 1 91 ? -9.656 0.054 7.434 1.00 89.88 91 VAL A N 1
ATOM 655 C CA . VAL A 1 91 ? -9.428 -0.091 5.990 1.00 89.88 91 VAL A CA 1
ATOM 656 C C . VAL A 1 91 ? -10.453 0.722 5.198 1.00 89.88 91 VAL A C 1
ATOM 658 O O . VAL A 1 91 ? -10.063 1.473 4.307 1.00 89.88 91 VAL A O 1
ATOM 661 N N . ASP A 1 92 ? -11.730 0.656 5.571 1.00 89.81 92 ASP A N 1
ATOM 662 C CA . ASP A 1 92 ? -12.814 1.411 4.938 1.00 89.81 92 ASP A CA 1
ATOM 663 C C . ASP A 1 92 ? -12.634 2.924 5.100 1.00 89.81 92 ASP A C 1
ATOM 665 O O . ASP A 1 92 ? -12.815 3.680 4.143 1.00 89.81 92 ASP A O 1
ATOM 669 N N . LEU A 1 93 ? -12.218 3.378 6.289 1.00 88.38 93 LEU A N 1
ATOM 670 C CA . LEU A 1 93 ? -11.912 4.787 6.542 1.00 88.38 93 LEU A CA 1
ATOM 671 C C . LEU A 1 93 ? -10.782 5.284 5.629 1.00 88.38 93 LEU A C 1
ATOM 673 O O . LEU A 1 93 ? -10.901 6.340 5.002 1.00 88.38 93 LEU A O 1
ATOM 677 N N . LEU A 1 94 ? -9.688 4.523 5.537 1.00 87.75 94 LEU A N 1
ATOM 678 C CA . LEU A 1 94 ? -8.537 4.886 4.712 1.00 87.75 94 LEU A CA 1
ATOM 679 C C . LEU A 1 94 ? -8.854 4.792 3.216 1.00 87.75 94 LEU A C 1
ATOM 681 O O . LEU A 1 94 ? -8.427 5.647 2.445 1.00 87.75 94 LEU A O 1
ATOM 685 N N . LEU A 1 95 ? -9.653 3.810 2.798 1.00 90.00 95 LEU A N 1
ATOM 686 C CA . LEU A 1 95 ? -10.158 3.714 1.431 1.00 90.00 95 LEU A CA 1
ATOM 687 C C . LEU A 1 95 ? -11.038 4.920 1.078 1.00 90.00 95 LEU A C 1
ATOM 689 O O . LEU A 1 9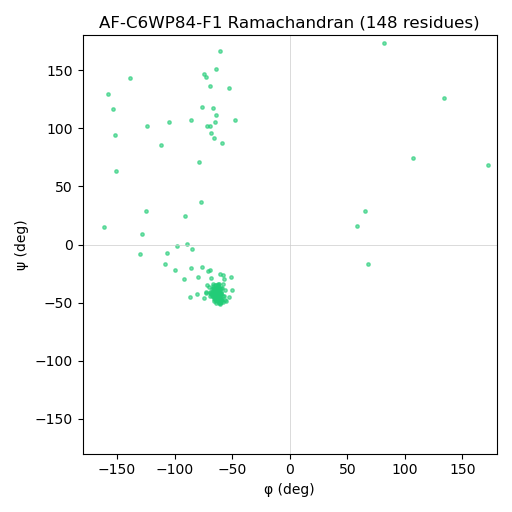5 ? -10.883 5.499 0.002 1.00 90.00 95 LEU A O 1
ATOM 693 N N . GLY A 1 96 ? -11.927 5.330 1.986 1.00 87.25 96 GLY A N 1
ATOM 694 C CA . GLY A 1 96 ? -12.736 6.538 1.835 1.00 87.25 96 GLY A CA 1
ATOM 695 C C . GLY A 1 96 ? -11.870 7.784 1.636 1.00 87.25 96 GLY A C 1
ATOM 696 O O . GLY A 1 96 ? -12.122 8.561 0.714 1.00 87.25 96 GLY A O 1
ATOM 697 N N . ARG A 1 97 ? -10.798 7.924 2.426 1.00 85.38 97 ARG A N 1
ATOM 698 C CA . ARG A 1 97 ? -9.801 9.002 2.296 1.00 85.38 97 ARG A CA 1
ATOM 699 C C . ARG A 1 97 ? -9.116 8.980 0.927 1.00 85.38 97 ARG A C 1
ATOM 701 O O . ARG A 1 97 ? -9.115 9.990 0.231 1.00 85.38 97 ARG A O 1
ATOM 708 N N . LEU A 1 98 ? -8.607 7.823 0.501 1.00 88.00 98 LEU A N 1
ATOM 709 C CA . LEU A 1 98 ? -7.922 7.665 -0.788 1.00 88.00 98 LEU A CA 1
ATOM 710 C C . LEU A 1 98 ? -8.837 7.952 -1.991 1.00 88.00 98 LEU A C 1
ATOM 712 O O . LEU A 1 98 ? -8.379 8.465 -3.010 1.00 88.00 98 LEU A O 1
ATOM 716 N N . ARG A 1 99 ? -10.131 7.619 -1.890 1.00 86.44 99 ARG A N 1
ATOM 717 C CA . ARG A 1 99 ? -11.114 7.815 -2.970 1.00 86.44 99 ARG A CA 1
ATOM 718 C C . ARG A 1 99 ? -11.641 9.234 -3.064 1.00 86.44 99 ARG A C 1
ATOM 720 O O . ARG A 1 99 ? -11.844 9.734 -4.168 1.00 86.44 99 ARG A O 1
ATOM 727 N N . HIS A 1 100 ? -11.936 9.840 -1.922 1.00 80.94 100 HIS A N 1
ATOM 728 C CA . HIS A 1 100 ? -12.686 11.088 -1.880 1.00 80.94 100 HIS A CA 1
ATOM 729 C C . HIS A 1 100 ? -11.821 12.301 -1.542 1.00 80.94 100 HIS A C 1
ATOM 731 O O . HIS A 1 100 ? -12.331 13.414 -1.607 1.00 80.94 100 HIS A O 1
ATOM 737 N N . GLY A 1 101 ? -10.545 12.112 -1.175 1.00 68.44 101 GLY A N 1
ATOM 738 C CA . GLY A 1 101 ? -9.681 13.203 -0.711 1.00 68.44 101 GLY A CA 1
ATOM 739 C C . GLY A 1 101 ? -10.250 13.926 0.514 1.00 68.44 101 GLY A C 1
ATOM 740 O O . GLY A 1 101 ? -9.866 15.049 0.807 1.00 68.44 101 GLY A O 1
ATOM 741 N N . VAL A 1 102 ? -11.219 13.311 1.196 1.00 57.59 102 VAL A N 1
ATOM 742 C CA . VAL A 1 102 ? -11.856 13.876 2.381 1.00 57.59 102 VAL A CA 1
ATOM 743 C C . VAL A 1 102 ? -10.864 13.700 3.508 1.00 57.59 102 VAL A C 1
ATOM 745 O O . VAL A 1 102 ? -10.549 12.553 3.814 1.00 57.59 102 VAL A O 1
ATOM 748 N N . GLU A 1 103 ? -10.402 14.795 4.113 1.00 54.50 103 GLU A N 1
ATOM 749 C CA . GLU A 1 103 ? -9.709 14.784 5.401 1.00 54.50 103 GLU A CA 1
ATOM 750 C C . GLU A 1 103 ? -10.687 14.301 6.485 1.00 54.50 103 GLU A C 1
ATOM 752 O O . GLU A 1 103 ? -11.599 15.024 6.892 1.00 54.50 103 GLU A O 1
ATOM 757 N N . PRO A 1 104 ? -10.564 13.063 6.980 1.00 52.97 104 PRO A N 1
ATOM 758 C CA . PRO A 1 104 ? -11.207 12.653 8.211 1.00 52.97 104 PRO A CA 1
ATOM 759 C C . PRO A 1 104 ? -10.434 13.287 9.365 1.00 52.97 104 PRO A C 1
ATOM 761 O O . PRO A 1 104 ? -9.210 13.389 9.316 1.00 52.97 104 PRO A O 1
ATOM 764 N N . VAL A 1 105 ? -11.147 13.637 10.429 1.00 49.34 105 VAL A N 1
ATOM 765 C CA . VAL A 1 105 ? -10.609 14.202 11.670 1.00 49.34 105 VAL A CA 1
ATOM 766 C C . VAL A 1 105 ? -9.583 13.236 12.298 1.00 49.34 105 VAL A C 1
ATOM 768 O O . VAL A 1 105 ? -9.945 12.381 13.101 1.00 49.34 105 VAL A O 1
ATOM 771 N N . GLY A 1 106 ? -8.308 13.329 11.904 1.00 60.53 106 GLY A N 1
ATOM 772 C CA . GLY A 1 106 ? -7.188 12.589 12.495 1.00 60.53 106 GLY A CA 1
ATOM 773 C C . GLY A 1 106 ? -6.234 11.937 11.488 1.00 60.53 106 GLY A C 1
ATOM 774 O O . GLY A 1 106 ? -6.632 11.117 10.655 1.00 60.53 106 GLY A O 1
ATOM 775 N N . SER A 1 107 ? -4.945 12.245 11.626 1.00 73.00 107 SER A N 1
ATOM 776 C CA . SER A 1 107 ? -3.839 11.519 10.998 1.00 73.00 107 SER A CA 1
ATOM 777 C C . SER A 1 107 ? -3.795 10.049 11.447 1.00 73.00 107 SER A C 1
ATOM 779 O O . SER A 1 107 ? -4.478 9.642 12.394 1.00 73.00 107 SER A O 1
ATOM 781 N N . LEU A 1 108 ? -3.015 9.216 10.747 1.00 82.44 108 LEU A N 1
ATOM 782 C CA . LEU A 1 108 ? -2.737 7.858 11.223 1.00 82.44 108 LEU A CA 1
ATOM 783 C C . LEU A 1 108 ? -2.204 7.919 12.662 1.00 82.44 108 LEU A C 1
ATOM 785 O O . LEU A 1 108 ? -1.319 8.707 12.987 1.00 82.44 108 LEU A O 1
ATOM 789 N N . SER A 1 109 ? -2.710 7.055 13.541 1.00 88.88 109 SER A N 1
ATOM 790 C CA . SER A 1 109 ? -2.074 6.871 14.845 1.00 88.88 109 SER A CA 1
ATOM 791 C C . SER A 1 109 ? -0.663 6.303 14.654 1.00 88.88 109 SER A C 1
ATOM 793 O O . SER A 1 109 ? -0.427 5.520 13.734 1.00 88.88 109 SER A O 1
ATOM 795 N N . ARG A 1 110 ? 0.264 6.598 15.578 1.00 89.31 110 ARG A N 1
ATOM 796 C CA . ARG A 1 110 ? 1.634 6.040 15.533 1.00 89.31 110 ARG A CA 1
ATOM 797 C C . ARG A 1 110 ? 1.649 4.518 15.356 1.00 89.31 110 ARG A C 1
ATOM 799 O O . ARG A 1 110 ? 2.418 4.001 14.563 1.00 89.31 110 ARG A O 1
ATOM 806 N N . LYS A 1 111 ? 0.728 3.808 16.021 1.00 90.19 111 LYS A N 1
ATOM 807 C CA . LYS A 1 111 ? 0.586 2.348 15.892 1.00 90.19 111 LYS A CA 1
ATOM 808 C C . LYS A 1 111 ? 0.217 1.906 14.472 1.00 90.19 111 LYS A C 1
ATOM 810 O O . LYS A 1 111 ? 0.676 0.857 14.032 1.00 90.19 111 LYS A O 1
ATOM 815 N N . GLN A 1 112 ? -0.629 2.667 13.777 1.00 91.12 112 GLN A N 1
ATOM 816 C CA . GLN A 1 112 ? -0.998 2.376 12.391 1.00 91.12 112 GLN A CA 1
ATOM 817 C C . GLN A 1 112 ? 0.158 2.686 11.444 1.00 91.12 112 GLN A C 1
ATOM 819 O O . GLN A 1 112 ? 0.438 1.875 10.568 1.00 91.12 112 GLN A O 1
ATOM 824 N N . GLU A 1 113 ? 0.871 3.798 11.641 1.00 92.88 113 GLU A N 1
ATOM 825 C CA . GLU A 1 113 ? 2.070 4.083 10.847 1.00 92.88 113 GLU A CA 1
ATOM 826 C C . GLU A 1 113 ? 3.140 3.000 11.017 1.00 92.88 113 GLU A C 1
ATOM 828 O O . GLU A 1 113 ? 3.716 2.537 10.035 1.00 92.88 113 GLU A O 1
ATOM 833 N N . ASP A 1 114 ? 3.389 2.563 12.253 1.00 94.06 114 ASP A N 1
ATOM 834 C CA . ASP A 1 114 ? 4.355 1.504 12.539 1.00 94.06 114 ASP A CA 1
ATOM 835 C C . ASP A 1 114 ? 3.932 0.190 11.873 1.00 94.06 114 ASP A C 1
ATOM 837 O O . ASP A 1 114 ? 4.758 -0.475 11.252 1.00 94.06 114 ASP A O 1
ATOM 841 N N . ALA A 1 115 ? 2.636 -0.141 11.889 1.00 93.31 115 ALA A N 1
ATOM 842 C CA . ALA A 1 115 ? 2.114 -1.307 11.182 1.00 93.31 115 ALA A CA 1
ATOM 843 C C . ALA A 1 115 ? 2.292 -1.216 9.655 1.00 93.31 115 ALA A C 1
ATOM 845 O O . ALA A 1 115 ? 2.601 -2.231 9.026 1.00 93.31 115 ALA A O 1
ATOM 846 N N . VAL A 1 116 ? 2.133 -0.026 9.060 1.00 94.00 116 VAL A N 1
ATOM 847 C CA . VAL A 1 116 ? 2.407 0.217 7.632 1.00 94.00 116 VAL A CA 1
ATOM 848 C C . VAL A 1 116 ? 3.893 0.000 7.339 1.00 94.00 116 VAL A C 1
ATOM 850 O O . VAL A 1 116 ? 4.230 -0.770 6.439 1.00 94.00 116 VAL A O 1
ATOM 853 N N . ARG A 1 117 ? 4.787 0.622 8.123 1.00 95.19 117 ARG A N 1
ATOM 854 C CA . ARG A 1 117 ? 6.247 0.501 7.957 1.00 95.19 117 ARG A CA 1
ATOM 855 C C . ARG A 1 117 ? 6.710 -0.947 8.094 1.00 95.19 117 ARG A C 1
ATOM 857 O O . ARG A 1 117 ? 7.475 -1.427 7.260 1.00 95.19 117 ARG A O 1
ATOM 864 N N . GLU A 1 118 ? 6.253 -1.645 9.129 1.00 96.50 118 GLU A N 1
ATOM 865 C CA . GLU A 1 118 ? 6.596 -3.047 9.374 1.00 96.50 118 GLU A CA 1
ATOM 866 C C . GLU A 1 118 ? 6.145 -3.948 8.224 1.00 96.50 118 GLU A C 1
ATOM 868 O O . GLU A 1 118 ? 6.956 -4.711 7.698 1.00 96.50 118 GLU A O 1
ATOM 873 N N . ALA A 1 119 ? 4.878 -3.843 7.814 1.00 96.31 119 ALA A N 1
ATOM 874 C CA . ALA A 1 119 ? 4.312 -4.700 6.777 1.00 96.31 119 ALA A CA 1
ATOM 875 C C . ALA A 1 119 ? 4.972 -4.466 5.414 1.00 96.31 119 ALA A C 1
ATOM 877 O O . ALA A 1 119 ? 5.354 -5.423 4.738 1.00 96.31 119 ALA A O 1
ATOM 878 N N . ALA A 1 120 ? 5.165 -3.200 5.035 1.00 94.44 120 ALA A N 1
ATOM 879 C CA . ALA A 1 120 ? 5.816 -2.848 3.781 1.00 94.44 120 ALA A CA 1
ATOM 880 C C . ALA A 1 120 ? 7.279 -3.318 3.752 1.00 94.44 120 ALA A C 1
ATOM 882 O O . ALA A 1 120 ? 7.695 -3.933 2.773 1.00 94.44 120 ALA A O 1
ATOM 883 N N . ARG A 1 121 ? 8.049 -3.118 4.835 1.00 96.00 121 ARG A N 1
ATOM 884 C CA . ARG A 1 121 ? 9.448 -3.581 4.910 1.00 96.00 121 ARG A CA 1
ATOM 885 C C . ARG A 1 121 ? 9.567 -5.097 4.930 1.00 96.00 121 ARG A C 1
ATOM 887 O O . ARG A 1 121 ? 10.462 -5.635 4.286 1.00 96.00 121 ARG A O 1
ATOM 894 N N . ALA A 1 122 ? 8.698 -5.793 5.661 1.00 95.25 122 ALA A N 1
ATOM 895 C CA . ALA A 1 122 ? 8.683 -7.253 5.663 1.00 95.25 122 ALA A CA 1
ATOM 896 C C . ALA A 1 122 ? 8.465 -7.786 4.242 1.00 95.25 122 ALA A C 1
ATOM 898 O O . ALA A 1 122 ? 9.281 -8.566 3.751 1.00 95.25 122 ALA A O 1
ATOM 899 N N . ARG A 1 123 ? 7.448 -7.268 3.541 1.00 93.62 123 ARG A N 1
ATOM 900 C CA . ARG A 1 123 ? 7.161 -7.679 2.165 1.00 93.62 123 ARG A CA 1
ATOM 901 C C . ARG A 1 123 ? 8.270 -7.296 1.190 1.00 93.62 123 ARG A C 1
ATOM 903 O O . ARG A 1 123 ? 8.625 -8.083 0.323 1.00 93.62 123 ARG A O 1
ATOM 910 N N . ALA A 1 124 ? 8.847 -6.111 1.337 1.00 91.50 124 ALA A N 1
ATOM 911 C CA . ALA A 1 124 ? 9.951 -5.669 0.500 1.00 91.50 124 ALA A CA 1
ATOM 912 C C . ALA A 1 124 ? 11.189 -6.572 0.608 1.00 91.50 124 ALA A C 1
ATOM 914 O O . ALA A 1 124 ? 11.823 -6.855 -0.407 1.00 91.50 124 ALA A O 1
ATOM 915 N N . ARG A 1 125 ? 11.508 -7.065 1.814 1.00 91.69 125 ARG A N 1
ATOM 916 C CA . ARG A 1 125 ? 12.619 -8.008 2.024 1.00 91.69 125 ARG A CA 1
ATOM 917 C C . ARG A 1 125 ? 12.376 -9.346 1.338 1.00 91.69 125 ARG A C 1
ATOM 919 O O . ARG A 1 125 ? 13.298 -9.884 0.739 1.00 91.69 125 ARG A O 1
ATOM 926 N N . GLU A 1 126 ? 11.149 -9.861 1.388 1.00 90.31 126 GLU A N 1
ATOM 927 C CA . GLU A 1 126 ? 10.772 -11.085 0.662 1.00 90.31 126 GLU A CA 1
ATOM 928 C C . GLU A 1 126 ? 10.938 -10.924 -0.854 1.00 90.31 126 GLU A C 1
ATOM 930 O O . GLU A 1 126 ? 11.299 -11.873 -1.544 1.00 90.31 126 GLU A O 1
ATOM 935 N N . LEU A 1 127 ? 10.695 -9.714 -1.361 1.00 86.81 127 LEU A N 1
ATOM 936 C CA . LEU A 1 127 ? 10.828 -9.364 -2.774 1.00 86.81 127 LEU A CA 1
ATOM 937 C C . LEU A 1 127 ? 12.260 -8.970 -3.176 1.00 86.81 127 LEU A C 1
ATOM 939 O O . LEU A 1 127 ? 12.497 -8.714 -4.354 1.00 86.81 127 LEU A O 1
ATOM 943 N N . GLY A 1 128 ? 13.205 -8.909 -2.230 1.00 87.50 128 GLY A N 1
ATOM 944 C CA . GLY A 1 128 ? 14.589 -8.510 -2.494 1.00 87.50 128 GLY A CA 1
ATOM 945 C C . GLY A 1 128 ? 14.745 -7.054 -2.950 1.00 87.50 128 GLY A C 1
ATOM 946 O O . GLY A 1 128 ? 15.665 -6.754 -3.708 1.00 87.50 128 GLY A O 1
ATOM 947 N N . LEU A 1 129 ? 13.843 -6.157 -2.533 1.00 84.44 129 LEU A N 1
ATOM 948 C CA . LEU A 1 129 ? 13.896 -4.743 -2.914 1.00 84.44 129 LEU A CA 1
ATOM 949 C C . LEU A 1 129 ? 15.043 -3.998 -2.200 1.00 84.44 129 LEU A C 1
ATOM 951 O O . LEU A 1 129 ? 15.288 -4.255 -1.017 1.00 84.44 129 LEU A O 1
ATOM 955 N N . PRO A 1 130 ? 15.706 -3.036 -2.870 1.00 86.31 130 PRO A N 1
ATOM 956 C CA . PRO A 1 130 ? 16.744 -2.209 -2.262 1.00 86.31 130 PRO A CA 1
ATOM 957 C C . PRO A 1 130 ? 16.140 -1.250 -1.230 1.00 86.31 130 PRO A C 1
ATOM 959 O O . PRO A 1 130 ? 15.116 -0.617 -1.493 1.00 86.31 130 PRO A O 1
ATOM 962 N N . GLU A 1 131 ? 16.787 -1.116 -0.068 1.00 83.62 131 GLU A N 1
ATOM 963 C CA . GLU A 1 131 ? 16.243 -0.369 1.079 1.00 83.62 131 GLU A CA 1
ATOM 964 C C . GLU A 1 131 ? 15.879 1.084 0.739 1.00 83.62 131 GLU A C 1
ATOM 966 O O . GLU A 1 131 ? 14.814 1.549 1.140 1.00 83.62 131 GLU A O 1
ATOM 971 N N . GLU A 1 132 ? 16.690 1.765 -0.075 1.00 85.94 132 GLU A N 1
ATOM 972 C CA . GLU A 1 132 ? 16.442 3.152 -0.495 1.00 85.94 132 GLU A CA 1
ATOM 973 C C . GLU A 1 132 ? 15.088 3.312 -1.207 1.00 85.94 132 GLU A C 1
ATOM 975 O O . GLU A 1 132 ? 14.313 4.216 -0.890 1.00 85.94 132 GLU A O 1
ATOM 980 N N . LYS A 1 133 ? 14.751 2.392 -2.121 1.00 84.75 133 LYS A N 1
ATOM 981 C CA . LYS A 1 133 ? 13.473 2.429 -2.850 1.00 84.75 133 LYS A CA 1
ATOM 982 C C . LYS A 1 133 ? 12.298 2.069 -1.949 1.00 84.75 133 LYS A C 1
ATOM 984 O O . LYS A 1 133 ? 11.197 2.597 -2.101 1.00 84.75 133 LYS A O 1
ATOM 989 N N . VAL A 1 134 ? 12.523 1.156 -1.009 1.00 90.19 134 VAL A N 1
ATOM 990 C CA . VAL A 1 134 ? 11.509 0.747 -0.033 1.00 90.19 134 VAL A CA 1
ATOM 991 C C . VAL A 1 134 ? 11.126 1.922 0.853 1.00 90.19 134 VAL A C 1
ATOM 993 O O . VAL A 1 134 ? 9.938 2.142 1.078 1.00 90.19 134 VAL A O 1
ATOM 996 N N . ASP A 1 135 ? 12.103 2.697 1.316 1.00 92.44 135 ASP A N 1
ATOM 997 C CA . ASP A 1 135 ? 11.843 3.878 2.132 1.00 92.44 135 ASP A CA 1
ATOM 998 C C . ASP A 1 135 ? 11.098 4.969 1.344 1.00 92.44 135 ASP A C 1
ATOM 1000 O O . ASP A 1 135 ? 10.164 5.561 1.888 1.00 92.44 135 ASP A O 1
ATOM 1004 N N . GLU A 1 136 ? 11.413 5.174 0.058 1.00 93.25 136 GLU A N 1
ATOM 1005 C CA . GLU A 1 136 ? 10.665 6.079 -0.833 1.00 93.25 136 GLU A CA 1
ATOM 1006 C C . GLU A 1 136 ? 9.191 5.654 -0.973 1.00 93.25 136 GLU A C 1
ATOM 1008 O O . GLU A 1 136 ? 8.278 6.453 -0.748 1.00 93.25 136 GLU A O 1
ATOM 1013 N N . ILE A 1 137 ? 8.939 4.374 -1.270 1.00 93.06 137 ILE A N 1
ATOM 1014 C CA . ILE A 1 137 ? 7.579 3.832 -1.409 1.00 93.06 137 ILE A CA 1
ATOM 1015 C C . ILE A 1 137 ? 6.808 3.944 -0.087 1.00 93.06 137 ILE A C 1
ATOM 1017 O O . ILE A 1 137 ? 5.633 4.311 -0.081 1.00 93.06 137 ILE A O 1
ATOM 1021 N N . ILE A 1 138 ? 7.449 3.645 1.046 1.00 94.31 138 ILE A N 1
ATOM 1022 C CA . ILE A 1 138 ? 6.826 3.747 2.372 1.00 94.31 138 ILE A CA 1
ATOM 1023 C C . ILE A 1 138 ? 6.493 5.197 2.714 1.00 94.31 138 ILE A C 1
ATOM 1025 O O . ILE A 1 138 ? 5.419 5.453 3.261 1.00 94.31 138 ILE A O 1
ATOM 1029 N N . ALA A 1 139 ? 7.381 6.140 2.401 1.00 93.50 139 ALA A N 1
ATOM 1030 C CA . ALA A 1 139 ? 7.124 7.558 2.609 1.00 93.50 139 ALA A CA 1
ATOM 1031 C C . ALA A 1 139 ? 5.893 8.015 1.810 1.00 93.50 139 ALA A C 1
ATOM 1033 O O . ALA A 1 139 ? 4.986 8.605 2.398 1.00 93.50 139 ALA A O 1
ATOM 1034 N N . ALA A 1 140 ? 5.801 7.643 0.529 1.00 93.06 140 ALA A N 1
ATOM 1035 C CA . ALA A 1 140 ? 4.638 7.930 -0.313 1.00 93.06 140 ALA A CA 1
ATOM 1036 C C . ALA A 1 140 ? 3.353 7.249 0.203 1.00 93.06 140 ALA A C 1
ATOM 1038 O O . ALA A 1 140 ? 2.278 7.851 0.207 1.00 93.06 140 ALA A O 1
ATOM 1039 N N . MET A 1 141 ? 3.441 6.012 0.712 1.00 93.81 141 MET A N 1
ATOM 1040 C CA . MET A 1 141 ? 2.299 5.321 1.331 1.00 93.81 141 MET A CA 1
ATOM 1041 C C . MET A 1 141 ? 1.792 6.064 2.565 1.00 93.81 141 MET A C 1
ATOM 1043 O O . MET A 1 141 ? 0.592 6.291 2.702 1.00 93.81 141 MET A O 1
ATOM 1047 N N . LEU A 1 142 ? 2.693 6.453 3.467 1.00 92.31 142 LEU A N 1
ATOM 1048 C CA . LEU A 1 142 ? 2.336 7.192 4.675 1.00 92.31 142 LEU A CA 1
ATOM 1049 C C . LEU A 1 142 ? 1.798 8.587 4.342 1.00 92.31 142 LEU A C 1
ATOM 1051 O O . LEU A 1 142 ? 0.815 8.999 4.950 1.00 92.31 142 LEU A O 1
ATOM 1055 N N . GLY A 1 143 ? 2.376 9.274 3.354 1.00 89.44 143 GLY A N 1
ATOM 1056 C CA . GLY A 1 143 ? 1.864 10.548 2.845 1.00 89.44 143 GLY A CA 1
ATOM 1057 C C . GLY A 1 143 ? 0.451 10.408 2.277 1.00 89.44 143 GLY A C 1
ATOM 1058 O O . GLY A 1 143 ? -0.451 11.154 2.651 1.00 89.44 143 GLY A O 1
ATOM 1059 N N . SER A 1 144 ? 0.218 9.380 1.460 1.00 87.81 144 SER A N 1
ATOM 1060 C CA . SER A 1 144 ? -1.096 9.078 0.877 1.00 87.81 144 SER A CA 1
ATOM 1061 C C . SER A 1 144 ? -2.149 8.704 1.925 1.00 87.81 144 SER A C 1
ATOM 1063 O O . SER A 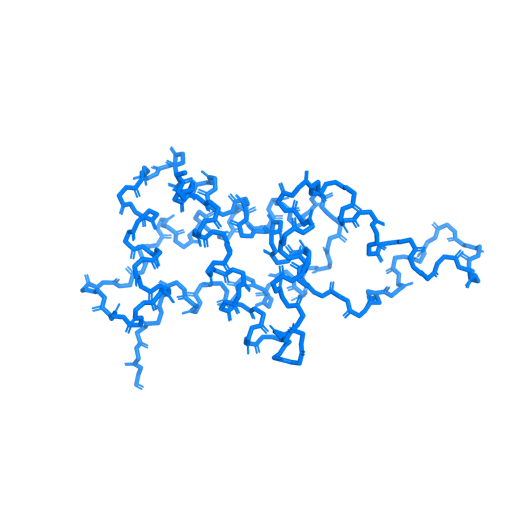1 144 ? -3.324 9.037 1.777 1.00 87.81 144 SER A O 1
ATOM 1065 N N . LEU A 1 145 ? -1.746 8.013 2.995 1.00 86.62 145 LEU A N 1
ATOM 1066 C CA . LEU A 1 145 ? -2.642 7.610 4.078 1.00 86.62 145 LEU A CA 1
ATOM 1067 C C . LEU A 1 145 ? -2.814 8.685 5.154 1.00 86.62 145 LEU A C 1
ATOM 1069 O O . LEU A 1 145 ? -3.781 8.609 5.907 1.00 86.62 145 LEU A O 1
ATOM 1073 N N . GLY A 1 146 ? -1.893 9.640 5.263 1.00 78.38 146 GLY A N 1
ATOM 1074 C CA . GLY A 1 146 ? -1.747 10.514 6.423 1.00 78.38 146 GLY A CA 1
ATOM 1075 C C . GLY A 1 146 ? -1.699 12.010 6.133 1.00 78.38 146 GLY A C 1
ATOM 1076 O O . GLY A 1 146 ? -1.401 12.732 7.078 1.00 78.38 146 GLY A O 1
ATOM 1077 N N . ARG A 1 147 ? -1.962 12.476 4.899 1.00 59.50 147 ARG A N 1
ATOM 1078 C CA . ARG A 1 147 ? -2.000 13.915 4.566 1.00 59.50 147 ARG A CA 1
ATOM 1079 C C . ARG A 1 147 ? -2.839 14.697 5.588 1.00 59.50 147 ARG A C 1
ATOM 1081 O O . ARG A 1 147 ? -4.057 14.556 5.633 1.00 59.50 147 ARG A O 1
ATOM 1088 N N . ASP A 1 148 ? -2.115 15.447 6.413 1.00 44.09 148 ASP A N 1
ATOM 1089 C CA . ASP A 1 148 ? -2.501 16.727 6.996 1.00 44.09 148 ASP A CA 1
ATOM 1090 C C . ASP A 1 148 ? -2.087 17.727 5.906 1.00 44.09 148 ASP A C 1
ATOM 1092 O O . ASP A 1 148 ? -0.882 17.878 5.649 1.00 44.09 148 ASP A O 1
ATOM 1096 N N . ASP A 1 149 ? -3.039 18.311 5.178 1.00 37.38 149 ASP A N 1
ATOM 1097 C CA . ASP A 1 149 ? -2.706 19.394 4.254 1.00 37.38 149 ASP A CA 1
ATOM 1098 C C . ASP A 1 149 ? -2.173 20.568 5.094 1.00 37.38 149 ASP A C 1
ATOM 1100 O O . ASP A 1 149 ? -2.883 21.177 5.895 1.00 37.38 149 ASP A O 1
ATOM 1104 N N . ARG A 1 150 ? -0.873 20.848 4.960 1.00 35.03 150 ARG A N 1
ATOM 1105 C CA . ARG A 1 150 ? -0.271 22.086 5.464 1.00 35.03 150 ARG A CA 1
ATOM 1106 C C . ARG A 1 150 ? -0.636 23.264 4.578 1.00 35.03 150 ARG A C 1
ATOM 1108 O O . ARG A 1 150 ? -0.529 23.111 3.341 1.00 35.03 150 ARG A O 1
#

Foldseek 3Di:
DPPLLLLLLLLLLLLLCCVPPVVCSVCLVVLSVVCVVPLPVSLVVQVPPPPPDDPDPDDPDDRPDDPRSLSSQLSSQLSVLCCVPPNDVLSNVQSCCSVPVDDDPDFDDPVSLVSSLVRLVVSCVVSVHDPVVSVSSSVSSSCSRGDPPD

Secondary structure (DSSP, 8-state):
---HHHHHHHHHHHHHHHHH-TTGGGTHHHHHHHHHH-HHHHHHHHTTTT-SS---TT------S--HHHHHHHHHHHHHHHHHHH-HHHHHHHHHHHHH----SSPPPHHHHHHHHHHHHHHHHHTT--HHHHHHHHHHHHHHHH----

Mean predicted aligned error: 7.78 Å

Solvent-accessible surface area (backbone atoms only — not comparable to full-atom values): 8740 Å² total; per-residue (Å²): 129,86,53,68,63,59,53,31,20,52,43,50,24,50,49,28,34,51,72,80,41,52,80,55,48,81,52,41,68,65,55,50,57,46,29,76,73,36,51,68,60,45,53,49,50,62,73,55,78,76,75,82,85,74,97,58,102,78,66,96,67,74,93,67,90,68,65,62,59,56,40,40,52,29,26,46,36,26,49,48,47,45,37,77,76,65,31,63,70,54,50,53,52,50,35,47,29,57,74,66,72,51,80,62,99,66,62,64,51,72,70,55,51,51,45,40,54,51,28,30,52,54,48,35,58,78,68,67,54,58,67,73,60,51,51,53,53,48,50,38,43,50,47,63,71,34,66,72,89,127

Radius of gyration: 15.7 Å; Cα contacts (8 Å, |Δi|>4): 141; chains: 1; bounding box: 46×37×38 Å

pLDDT: mean 81.58, std 18.3, range [35.03, 96.5]